Protein AF-A0A7S4FBW7-F1 (afdb_monomer_lite)

Secondary structure (DSSP, 8-state):
----HHHHHHHHHHHHHH-TT---PPPHHHHHHHHHHHHHHTT-HHHHHHH-TTS-HHHHHHHHHHHHHHHHHHHHHHHHHHHHHHHHHHHHHTS---PPPPPPPPPP---------

pLDDT: mean 78.35, std 15.64, range [48.16, 94.38]

Foldseek 3Di:
DDDDVVVVVVVVVVCVVDPPPPFPDDDPVLVVLLVVCCVVVPPPLVSSCVSNVVHDSVVSVVVNVVVVVVVVVVVVVVVVVVVVVVVVVVVVVPDPPPDPDDDDDDDDDDDDDDDDD

Sequence (117 aa):
AGYNPDAALRLLRTACSGLGDQPRAWTNGEVRHLRSGVAKFGSDVAAIQELVKTKDLKSTLRLFYIEKGLKKRSNRDKESELRRAEAVRASRSATPVALPSQPSTPPRADDGANDGA

Structure (mmCIF, N/CA/C/O backbone):
data_AF-A0A7S4FBW7-F1
#
_entry.id   AF-A0A7S4FBW7-F1
#
loop_
_atom_site.group_PDB
_atom_site.id
_atom_site.type_symbol
_atom_site.label_atom_id
_atom_site.label_alt_id
_atom_site.label_comp_id
_atom_site.label_asym_id
_atom_site.label_entity_id
_atom_site.label_seq_id
_atom_site.pdbx_PDB_ins_code
_atom_site.Cartn_x
_atom_site.Cartn_y
_atom_site.Cartn_z
_atom_site.occupancy
_atom_site.B_iso_or_equiv
_atom_site.auth_seq_id
_atom_site.auth_comp_id
_atom_site.auth_asym_id
_atom_site.auth_atom_id
_atom_site.pdbx_PDB_model_num
ATOM 1 N N . ALA A 1 1 ? 13.698 -0.840 -37.858 1.00 54.72 1 ALA A N 1
ATOM 2 C CA . ALA A 1 1 ? 14.560 -1.012 -36.671 1.00 54.72 1 ALA A CA 1
ATOM 3 C C . ALA A 1 1 ? 13.891 -2.017 -35.742 1.00 54.72 1 ALA A C 1
ATOM 5 O O . ALA A 1 1 ? 12.752 -1.791 -35.354 1.00 54.72 1 ALA A O 1
ATOM 6 N N . GLY A 1 2 ? 14.533 -3.164 -35.506 1.00 70.38 2 GLY A N 1
ATOM 7 C CA . GLY A 1 2 ? 13.971 -4.274 -34.733 1.00 70.38 2 GLY A CA 1
ATOM 8 C C . GLY A 1 2 ? 14.213 -4.109 -33.236 1.00 70.38 2 GLY A C 1
ATOM 9 O O . GLY A 1 2 ? 15.284 -3.669 -32.822 1.00 70.38 2 GLY A O 1
ATOM 10 N N . TYR A 1 3 ? 13.210 -4.456 -32.433 1.00 80.94 3 TYR A N 1
ATOM 11 C CA . TYR A 1 3 ? 13.338 -4.581 -30.984 1.00 80.94 3 TYR A CA 1
ATOM 12 C C . TYR A 1 3 ? 14.421 -5.619 -30.645 1.00 80.94 3 TYR A C 1
ATOM 14 O O . TYR A 1 3 ? 14.333 -6.764 -31.085 1.00 80.94 3 TYR A O 1
ATOM 22 N N . ASN A 1 4 ? 15.443 -5.214 -29.883 1.00 87.88 4 ASN A N 1
ATOM 23 C CA . ASN A 1 4 ? 16.511 -6.099 -29.415 1.00 87.88 4 ASN A CA 1
ATOM 24 C C . ASN A 1 4 ? 16.360 -6.326 -27.896 1.00 87.88 4 ASN A C 1
ATOM 26 O O . ASN A 1 4 ? 16.648 -5.408 -27.115 1.00 87.88 4 ASN A O 1
ATOM 30 N N . PRO A 1 5 ? 15.919 -7.522 -27.465 1.00 85.12 5 PRO A N 1
ATOM 31 C CA . PRO A 1 5 ? 15.663 -7.811 -26.057 1.00 85.12 5 PRO A CA 1
ATOM 32 C C . PRO A 1 5 ? 16.938 -7.770 -25.205 1.00 85.12 5 PRO A C 1
ATOM 34 O O . PRO A 1 5 ? 16.894 -7.291 -24.074 1.00 85.12 5 PRO A O 1
ATOM 37 N N . ASP A 1 6 ? 18.088 -8.177 -25.740 1.00 86.25 6 ASP A N 1
ATOM 38 C CA . ASP A 1 6 ? 19.351 -8.194 -24.994 1.00 86.25 6 ASP A CA 1
ATOM 39 C C . ASP A 1 6 ? 19.883 -6.784 -24.730 1.00 86.25 6 ASP A C 1
ATOM 41 O O . ASP A 1 6 ? 20.390 -6.483 -23.644 1.00 86.25 6 ASP A O 1
ATOM 45 N N . ALA A 1 7 ? 19.709 -5.882 -25.700 1.00 84.25 7 ALA A N 1
ATOM 46 C CA . ALA A 1 7 ? 20.012 -4.466 -25.523 1.00 84.25 7 ALA A CA 1
ATOM 47 C C . ALA A 1 7 ? 19.096 -3.830 -24.464 1.00 84.25 7 ALA A C 1
ATOM 49 O O . ALA A 1 7 ? 19.577 -3.098 -23.596 1.00 84.25 7 ALA A O 1
ATOM 50 N N . ALA A 1 8 ? 17.800 -4.160 -24.481 1.00 83.44 8 ALA A N 1
ATOM 51 C CA . ALA A 1 8 ? 16.840 -3.691 -23.484 1.00 83.44 8 ALA A CA 1
ATOM 52 C C . ALA A 1 8 ? 17.157 -4.223 -22.074 1.00 83.44 8 ALA A C 1
ATOM 54 O O . ALA A 1 8 ? 17.123 -3.463 -21.108 1.00 83.44 8 ALA A O 1
ATOM 55 N N . LEU A 1 9 ? 17.534 -5.500 -21.945 1.00 82.88 9 LEU A N 1
ATOM 56 C CA . LEU A 1 9 ? 17.921 -6.104 -20.666 1.00 82.88 9 LEU A CA 1
ATOM 57 C C . LEU A 1 9 ? 19.216 -5.509 -20.112 1.00 82.88 9 LEU A C 1
ATOM 59 O O . LEU A 1 9 ? 19.316 -5.281 -18.906 1.00 82.88 9 LEU A O 1
ATOM 63 N N . ARG A 1 10 ? 20.201 -5.222 -20.970 1.00 82.12 10 ARG A N 1
ATOM 64 C CA . ARG A 1 10 ? 21.418 -4.503 -20.568 1.00 82.12 10 ARG A CA 1
ATOM 65 C C . ARG A 1 10 ? 21.097 -3.114 -20.031 1.00 82.12 10 ARG A C 1
ATOM 67 O O . ARG A 1 10 ? 21.586 -2.785 -18.957 1.00 82.12 10 ARG A O 1
ATOM 74 N N . LEU A 1 11 ? 20.262 -2.351 -20.742 1.00 79.88 11 LEU A N 1
ATOM 75 C CA . LEU A 1 11 ? 19.815 -1.020 -20.318 1.00 79.88 11 LEU A CA 1
ATOM 76 C C . LEU A 1 11 ? 19.032 -1.067 -19.003 1.00 79.88 11 LEU A C 1
ATOM 78 O O . LEU A 1 11 ? 19.222 -0.213 -18.142 1.00 79.88 11 LEU A O 1
ATOM 82 N N . LEU A 1 12 ? 18.184 -2.081 -18.818 1.00 75.12 12 LEU A N 1
ATOM 83 C CA . LEU A 1 12 ? 17.446 -2.272 -17.573 1.00 75.12 12 LEU A CA 1
ATOM 84 C C . LEU A 1 12 ? 18.392 -2.585 -16.408 1.00 75.12 12 LEU A C 1
ATOM 86 O O . LEU A 1 12 ? 18.251 -2.005 -15.338 1.00 75.12 12 LEU A O 1
ATOM 90 N N . ARG A 1 13 ? 19.382 -3.462 -16.614 1.00 75.31 13 ARG A N 1
ATOM 91 C CA . ARG A 1 13 ? 20.381 -3.803 -15.590 1.00 75.31 13 ARG A CA 1
ATOM 92 C C . ARG A 1 13 ? 21.218 -2.588 -15.192 1.00 75.31 13 ARG A C 1
ATOM 94 O O . ARG A 1 13 ? 21.363 -2.341 -14.001 1.00 75.31 13 ARG A O 1
ATOM 101 N N . THR A 1 14 ? 21.702 -1.798 -16.153 1.00 70.69 14 THR A N 1
ATOM 102 C CA . THR A 1 14 ? 22.446 -0.563 -15.852 1.00 70.69 14 THR A CA 1
ATOM 103 C C . THR A 1 14 ? 21.574 0.502 -15.194 1.00 70.69 14 THR A C 1
ATOM 105 O O . THR A 1 14 ? 22.037 1.159 -14.264 1.00 70.69 14 THR A O 1
ATOM 108 N N . ALA A 1 15 ? 20.306 0.640 -15.595 1.00 62.66 15 ALA A N 1
ATOM 109 C CA . ALA A 1 15 ? 19.361 1.526 -14.918 1.00 62.66 15 ALA A CA 1
ATOM 110 C C . ALA A 1 15 ? 19.122 1.081 -13.463 1.00 62.66 15 ALA A C 1
ATOM 112 O O . ALA A 1 15 ? 19.205 1.891 -12.544 1.00 62.66 15 ALA A O 1
ATOM 113 N N . CYS A 1 16 ? 18.910 -0.2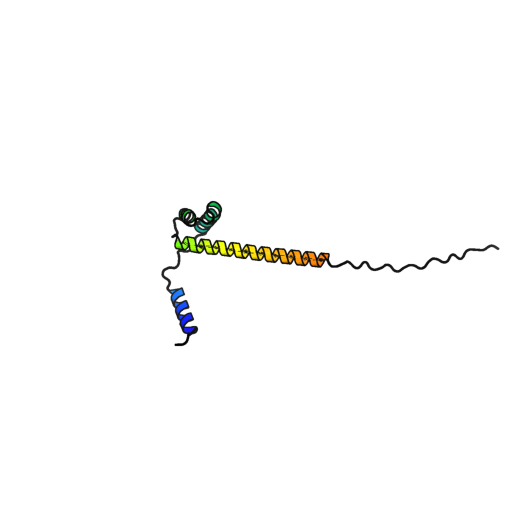13 -13.215 1.00 56.47 16 CYS A N 1
ATOM 114 C CA . CYS A 1 16 ? 18.699 -0.741 -11.866 1.00 56.47 16 CYS A CA 1
ATOM 115 C C . CYS A 1 16 ? 19.913 -0.566 -10.935 1.00 56.47 16 CYS A C 1
ATOM 117 O O . CYS A 1 16 ? 19.721 -0.452 -9.725 1.00 56.47 16 CYS A O 1
ATOM 119 N N . SER A 1 17 ? 21.136 -0.513 -11.471 1.00 56.56 17 SER A N 1
ATOM 120 C CA . SER A 1 17 ? 22.366 -0.308 -10.691 1.00 56.56 17 SER A CA 1
ATOM 121 C C . SER A 1 17 ? 22.687 1.162 -10.387 1.00 56.56 17 SER A C 1
ATOM 123 O O . SER A 1 17 ? 23.497 1.421 -9.502 1.00 56.56 17 SER A O 1
ATOM 125 N N . GLY A 1 18 ? 22.074 2.115 -11.100 1.00 49.22 18 GLY A N 1
ATOM 126 C CA . GLY A 1 18 ? 22.428 3.541 -11.053 1.00 49.22 18 GLY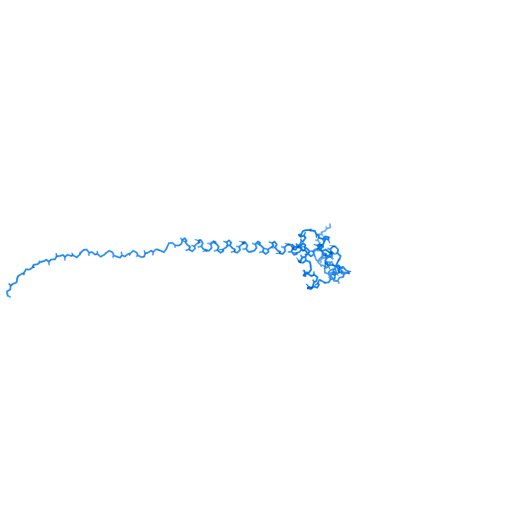 A CA 1
ATOM 127 C C . GLY A 1 18 ? 21.266 4.505 -10.806 1.00 49.22 18 GLY A C 1
ATOM 128 O O . GLY A 1 18 ? 21.445 5.711 -10.963 1.00 49.22 18 GLY A O 1
ATOM 129 N N . LEU A 1 19 ? 20.074 4.023 -10.435 1.00 53.00 19 LEU A N 1
ATOM 130 C CA . LEU A 1 19 ? 18.976 4.908 -10.044 1.00 53.00 19 LEU A CA 1
ATOM 131 C C . LEU A 1 19 ? 19.327 5.596 -8.711 1.00 53.00 19 LEU A C 1
ATOM 133 O O . LEU A 1 19 ? 19.048 5.072 -7.634 1.00 53.00 19 LEU A O 1
ATOM 137 N N . GLY A 1 20 ? 19.885 6.807 -8.792 1.00 48.16 20 GLY A N 1
ATOM 138 C CA . GLY A 1 20 ? 20.069 7.766 -7.689 1.00 48.16 20 GLY A CA 1
ATOM 139 C C . GLY A 1 20 ? 18.763 8.271 -7.055 1.00 48.16 20 GLY A C 1
ATOM 140 O O . GLY A 1 20 ? 18.742 9.322 -6.430 1.00 48.16 20 GLY A O 1
ATOM 141 N N . ASP A 1 21 ? 17.685 7.511 -7.219 1.00 51.47 21 ASP A N 1
ATOM 142 C CA . ASP A 1 21 ? 16.354 7.721 -6.664 1.00 51.47 21 ASP A CA 1
ATOM 143 C C . ASP A 1 21 ? 15.870 6.394 -6.048 1.00 51.47 21 ASP A C 1
ATOM 145 O O . ASP A 1 21 ? 14.719 5.987 -6.204 1.00 51.47 21 ASP A O 1
ATOM 149 N N . GLN A 1 22 ? 16.787 5.640 -5.417 1.00 53.59 22 GLN A N 1
ATOM 150 C CA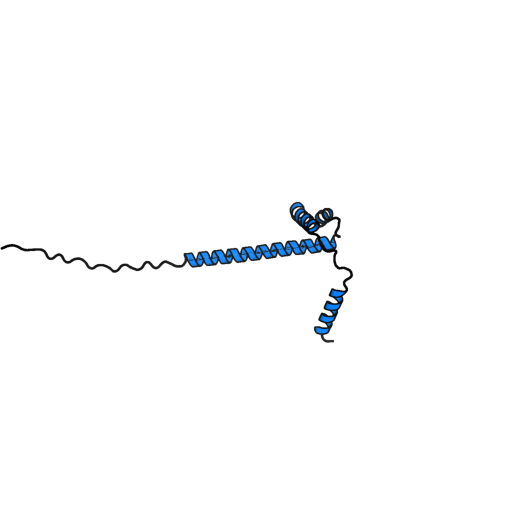 . GLN A 1 22 ? 16.416 4.541 -4.526 1.00 53.59 22 GLN A CA 1
ATOM 151 C C . GLN A 1 22 ? 15.571 5.166 -3.414 1.00 53.59 22 GLN A C 1
ATOM 153 O O . GLN A 1 22 ? 16.120 5.900 -2.584 1.00 53.59 22 GLN A O 1
ATOM 158 N N . PRO A 1 23 ? 14.244 4.937 -3.392 1.00 59.81 23 PRO A N 1
ATOM 159 C CA . PRO A 1 23 ? 13.417 5.536 -2.368 1.00 59.81 23 PRO A CA 1
ATOM 160 C C . PRO A 1 23 ? 13.955 5.033 -1.038 1.00 59.81 23 PRO A C 1
ATOM 162 O O . PRO A 1 23 ? 14.085 3.820 -0.851 1.00 59.81 23 PRO A O 1
ATOM 165 N N . ARG A 1 24 ? 14.315 5.971 -0.147 1.00 68.94 24 ARG A N 1
ATOM 166 C CA . ARG A 1 24 ? 14.835 5.675 1.193 1.00 68.94 24 ARG A CA 1
ATOM 167 C C . ARG A 1 24 ? 14.061 4.483 1.739 1.00 68.94 24 ARG A C 1
ATOM 169 O O . ARG A 1 24 ? 12.827 4.529 1.761 1.00 68.94 24 ARG A O 1
ATOM 176 N N . ALA A 1 25 ? 14.764 3.429 2.144 1.00 82.69 25 ALA A N 1
ATOM 177 C CA . ALA A 1 25 ? 14.117 2.211 2.611 1.00 82.69 25 ALA A CA 1
ATOM 178 C C . ALA A 1 25 ? 13.092 2.538 3.711 1.00 82.69 25 ALA A C 1
ATOM 180 O O . ALA A 1 25 ? 13.292 3.451 4.522 1.00 82.69 25 ALA A O 1
ATOM 181 N N . TRP A 1 26 ? 11.951 1.855 3.688 1.00 88.62 26 TRP A N 1
ATOM 182 C CA . TRP A 1 26 ? 10.924 2.011 4.711 1.00 88.62 26 TRP A CA 1
ATOM 183 C C . TRP A 1 26 ? 11.338 1.248 5.961 1.00 88.62 26 TRP A C 1
ATOM 185 O O . TRP A 1 26 ? 11.631 0.057 5.904 1.00 88.62 26 TRP A O 1
ATOM 195 N N . THR A 1 27 ? 11.350 1.932 7.097 1.00 92.19 27 THR A N 1
ATOM 196 C CA . THR A 1 27 ? 11.570 1.288 8.393 1.00 92.19 27 THR A CA 1
ATOM 197 C C . THR A 1 27 ? 10.287 0.614 8.879 1.00 92.19 27 THR A C 1
ATOM 199 O O . THR A 1 27 ? 9.178 1.034 8.540 1.00 92.19 27 THR A O 1
ATOM 202 N N . ASN A 1 28 ? 10.412 -0.391 9.749 1.00 91.25 28 ASN A N 1
ATOM 203 C CA . ASN A 1 28 ? 9.251 -1.066 10.344 1.00 91.25 28 ASN A CA 1
ATOM 204 C C . ASN A 1 28 ? 8.313 -0.093 11.082 1.00 91.25 28 ASN A C 1
ATOM 206 O O . ASN A 1 28 ? 7.093 -0.261 11.049 1.00 91.25 28 ASN A O 1
ATOM 210 N N . GLY A 1 29 ? 8.870 0.948 11.713 1.00 92.50 29 GLY A N 1
ATOM 211 C CA . GLY A 1 29 ? 8.093 2.004 12.361 1.00 92.50 29 GLY A CA 1
ATOM 212 C C . GLY A 1 29 ? 7.271 2.821 11.363 1.00 92.50 29 GLY A C 1
ATOM 213 O O . GLY A 1 29 ? 6.079 3.025 11.577 1.00 92.50 29 GLY A O 1
ATOM 214 N N . GLU A 1 30 ? 7.866 3.244 10.247 1.00 92.75 30 GLU A N 1
ATOM 215 C CA . GLU A 1 30 ? 7.169 3.989 9.185 1.00 92.75 30 GLU A CA 1
ATOM 216 C C . GLU A 1 30 ? 6.050 3.149 8.550 1.00 92.75 30 GLU A C 1
ATOM 218 O O . GLU A 1 30 ? 4.936 3.636 8.368 1.00 92.75 30 GLU A O 1
ATOM 223 N N . VAL A 1 31 ? 6.303 1.860 8.291 1.00 92.94 31 VAL A N 1
ATOM 224 C CA . VAL A 1 31 ? 5.280 0.935 7.770 1.00 92.94 31 VAL A CA 1
ATOM 225 C C . VAL A 1 31 ? 4.120 0.783 8.756 1.00 92.94 31 VAL A C 1
ATOM 227 O O . VAL A 1 31 ? 2.957 0.757 8.349 1.00 92.94 31 VAL A O 1
ATOM 230 N N . ARG A 1 32 ? 4.402 0.717 10.064 1.00 93.62 32 ARG A N 1
ATOM 231 C CA . ARG A 1 32 ? 3.359 0.637 11.096 1.00 93.62 32 ARG A CA 1
ATOM 232 C C . ARG A 1 32 ? 2.485 1.892 11.118 1.00 93.62 32 ARG A C 1
ATOM 234 O O . ARG A 1 32 ? 1.263 1.762 11.184 1.00 93.62 32 ARG A O 1
ATOM 241 N N . HIS A 1 33 ? 3.084 3.079 11.021 1.00 94.25 33 HIS A N 1
ATOM 242 C CA . HIS A 1 33 ? 2.340 4.339 10.924 1.00 94.25 33 HIS A CA 1
ATOM 243 C C . HIS A 1 33 ? 1.495 4.401 9.652 1.00 94.25 33 HIS A C 1
ATOM 245 O O . HIS A 1 33 ? 0.320 4.751 9.734 1.00 94.25 33 HIS A O 1
ATOM 251 N N . LEU A 1 34 ? 2.038 3.966 8.510 1.00 93.94 34 LEU A N 1
ATOM 252 C CA . LEU A 1 34 ? 1.283 3.883 7.261 1.00 93.94 34 LEU A CA 1
ATOM 253 C C . LEU A 1 34 ? 0.068 2.960 7.401 1.00 93.94 34 LEU A C 1
ATOM 255 O O . LEU A 1 34 ? -1.045 3.368 7.092 1.00 93.94 34 LEU A O 1
ATOM 259 N N . ARG A 1 35 ? 0.243 1.741 7.926 1.00 93.25 35 ARG A N 1
ATOM 260 C CA . ARG A 1 35 ? -0.866 0.791 8.135 1.00 93.25 35 ARG A CA 1
ATOM 261 C C . ARG A 1 35 ? -1.924 1.325 9.101 1.00 93.25 35 ARG A C 1
ATOM 263 O O . ARG A 1 35 ? -3.114 1.151 8.848 1.00 93.25 35 ARG A O 1
ATOM 270 N N . SER A 1 36 ? -1.499 1.991 10.176 1.00 94.00 36 SER A N 1
ATOM 271 C CA . SER A 1 36 ? -2.403 2.670 11.113 1.00 94.00 36 SER A CA 1
ATOM 272 C C . SER A 1 36 ? -3.191 3.785 10.418 1.00 94.00 36 SER A C 1
ATOM 274 O O . SER A 1 36 ? -4.413 3.858 10.538 1.00 94.00 36 SER A O 1
ATOM 276 N N . GLY A 1 37 ? -2.511 4.596 9.604 1.00 93.31 37 GLY A N 1
ATOM 277 C CA . GLY A 1 37 ? -3.130 5.634 8.788 1.00 93.31 37 GLY A CA 1
ATOM 278 C C . GLY A 1 37 ? -4.152 5.077 7.803 1.00 93.31 37 GLY A C 1
ATOM 279 O O . GLY A 1 37 ? -5.257 5.596 7.723 1.00 93.31 37 GLY A O 1
ATOM 280 N N . VAL A 1 38 ? -3.832 3.982 7.109 1.00 92.62 38 VAL A N 1
ATOM 281 C CA . VAL A 1 38 ? -4.771 3.298 6.204 1.00 92.62 38 VAL A CA 1
ATOM 282 C C . VAL A 1 38 ? -6.019 2.831 6.952 1.00 92.62 38 VAL A C 1
ATOM 284 O O . VAL A 1 38 ? -7.126 2.960 6.438 1.00 92.62 38 VAL A O 1
ATOM 287 N N . ALA A 1 39 ? -5.865 2.301 8.168 1.00 91.19 39 ALA A N 1
ATOM 288 C CA . ALA A 1 39 ? -7.001 1.874 8.978 1.00 91.19 39 ALA A CA 1
ATOM 289 C C . ALA A 1 39 ? -7.872 3.054 9.446 1.00 91.19 39 ALA A C 1
ATOM 291 O O . ALA A 1 39 ? -9.089 2.910 9.517 1.00 91.19 39 ALA A O 1
ATOM 292 N N . LYS A 1 40 ? -7.264 4.210 9.742 1.00 94.38 40 LYS A N 1
ATOM 293 C CA . LYS A 1 40 ? -7.957 5.393 10.275 1.00 94.38 40 LYS A CA 1
ATOM 294 C C . LYS A 1 40 ? -8.578 6.285 9.195 1.00 94.38 40 LYS A C 1
ATOM 296 O O . LYS A 1 40 ? -9.692 6.763 9.369 1.00 94.38 40 LYS A O 1
ATOM 301 N N . PHE A 1 41 ? -7.857 6.519 8.102 1.00 93.62 41 PHE A N 1
ATOM 302 C CA . PHE A 1 41 ? -8.199 7.491 7.056 1.00 93.62 41 PHE A CA 1
ATOM 303 C C . PHE A 1 41 ? -8.598 6.835 5.725 1.00 93.62 41 PHE A C 1
ATOM 305 O O . PHE A 1 41 ? -8.983 7.511 4.771 1.00 93.62 41 PHE A O 1
ATOM 312 N N . GLY A 1 42 ? -8.524 5.505 5.631 1.00 90.31 42 GLY A N 1
ATOM 313 C CA . GLY A 1 42 ? -8.962 4.755 4.460 1.00 90.31 42 GLY A CA 1
ATOM 314 C C . GLY A 1 42 ? -8.094 5.021 3.231 1.00 90.31 42 GLY A C 1
ATOM 315 O O . GLY A 1 42 ? -7.042 4.407 3.069 1.00 90.31 42 GLY A O 1
ATOM 316 N N . SER A 1 43 ? -8.580 5.880 2.329 1.00 91.62 43 SER A N 1
ATOM 317 C CA . SER A 1 43 ? -7.914 6.207 1.055 1.00 91.62 43 SER A CA 1
ATOM 318 C C . SER A 1 43 ? -7.370 7.636 0.985 1.00 91.62 43 SER A C 1
ATOM 320 O O . SER A 1 43 ? -6.855 8.020 -0.063 1.00 91.62 43 SER A O 1
ATOM 322 N N . ASP A 1 44 ? -7.457 8.413 2.067 1.00 93.69 44 ASP A N 1
ATOM 323 C CA . ASP A 1 44 ? -6.833 9.734 2.130 1.00 93.69 44 ASP A CA 1
ATOM 324 C C . ASP A 1 44 ? -5.322 9.602 2.369 1.00 93.69 44 ASP A C 1
ATOM 326 O O . ASP A 1 44 ? -4.836 9.508 3.497 1.00 93.69 44 ASP A O 1
ATOM 330 N N . VAL A 1 45 ? -4.565 9.548 1.274 1.00 92.50 45 VAL A N 1
ATOM 331 C CA . VAL A 1 45 ? -3.113 9.341 1.320 1.00 92.50 45 VAL A CA 1
ATOM 332 C C . VAL A 1 45 ? -2.366 10.580 1.818 1.00 92.50 45 VAL A C 1
ATOM 334 O O . VAL A 1 45 ? -1.281 10.431 2.378 1.00 92.50 45 VAL A O 1
ATOM 337 N N . ALA A 1 46 ? -2.941 11.779 1.681 1.00 92.38 46 ALA A N 1
ATOM 338 C CA . ALA A 1 46 ? -2.338 12.997 2.215 1.00 92.38 46 ALA A CA 1
ATOM 339 C C . ALA A 1 46 ? -2.347 12.963 3.750 1.00 92.38 46 ALA A C 1
ATOM 341 O O . ALA A 1 46 ? -1.298 13.101 4.374 1.00 92.38 46 ALA A O 1
ATOM 342 N N . ALA A 1 47 ? -3.490 12.628 4.359 1.00 92.62 47 ALA A N 1
ATOM 343 C CA . ALA A 1 47 ? -3.584 12.449 5.810 1.00 92.62 47 ALA A CA 1
ATOM 344 C C . ALA A 1 47 ? -2.682 11.314 6.339 1.00 92.62 47 ALA A C 1
ATOM 346 O O . ALA A 1 47 ? -2.158 11.384 7.452 1.00 92.62 47 ALA A O 1
ATOM 347 N N . ILE A 1 48 ? -2.470 10.258 5.546 1.00 93.50 48 ILE A N 1
ATOM 348 C CA . ILE A 1 48 ? -1.549 9.164 5.896 1.00 93.50 48 ILE A CA 1
ATOM 349 C C . ILE A 1 48 ? -0.088 9.624 5.828 1.00 93.50 48 ILE A C 1
ATOM 351 O O . ILE A 1 48 ? 0.712 9.229 6.677 1.00 93.50 48 ILE A O 1
ATOM 355 N N . GLN A 1 49 ? 0.274 10.452 4.846 1.00 93.88 49 GLN A N 1
ATOM 356 C CA . GLN A 1 49 ? 1.629 10.986 4.723 1.00 93.88 49 GLN A CA 1
ATOM 357 C C . GLN A 1 49 ? 1.983 11.903 5.904 1.00 93.88 49 GLN A C 1
ATOM 359 O O . GLN A 1 49 ? 3.101 11.819 6.405 1.00 93.88 49 GLN A O 1
ATOM 364 N N . GLU A 1 50 ? 1.021 12.646 6.453 1.00 93.25 50 GLU A N 1
ATOM 365 C CA . GLU A 1 50 ? 1.219 13.435 7.681 1.00 93.25 50 GLU A CA 1
ATOM 366 C C . GLU A 1 50 ? 1.578 12.582 8.915 1.00 93.25 50 GLU A C 1
ATOM 368 O O . GLU A 1 50 ? 2.230 13.061 9.847 1.00 93.25 50 GLU A O 1
ATOM 373 N N . LEU A 1 51 ? 1.208 11.294 8.929 1.00 91.44 51 LEU A N 1
ATOM 374 C CA . LEU A 1 51 ? 1.651 10.340 9.956 1.00 91.44 51 LEU A CA 1
ATOM 375 C C . LEU A 1 51 ? 3.062 9.801 9.696 1.00 91.44 51 LEU A C 1
ATOM 377 O O . LEU A 1 51 ? 3.741 9.370 10.628 1.00 91.44 51 LEU A O 1
ATOM 381 N N . VAL A 1 52 ? 3.506 9.807 8.439 1.00 90.06 52 VAL A N 1
ATOM 382 C CA . VAL A 1 52 ? 4.828 9.349 8.003 1.00 90.06 52 VAL A CA 1
ATOM 383 C C . VAL A 1 52 ? 5.604 10.534 7.431 1.00 90.06 52 VAL A C 1
ATOM 385 O O . VAL A 1 52 ? 6.011 10.549 6.271 1.00 90.06 52 VAL A O 1
ATOM 388 N N . LYS A 1 53 ? 5.841 11.535 8.285 1.00 87.62 53 LYS A N 1
ATOM 389 C CA . LYS A 1 53 ? 6.498 12.809 7.930 1.00 87.62 53 LYS A CA 1
ATOM 390 C C . LYS A 1 53 ? 7.887 12.656 7.305 1.00 87.62 53 LYS A C 1
ATOM 392 O O . LYS A 1 53 ? 8.411 13.586 6.706 1.00 87.62 53 LYS A O 1
ATOM 397 N N . THR A 1 54 ? 8.506 11.490 7.465 1.00 88.44 54 THR A N 1
ATOM 398 C CA . THR A 1 54 ? 9.833 11.157 6.937 1.00 88.44 54 THR A CA 1
ATOM 399 C C . THR A 1 54 ? 9.827 10.749 5.463 1.00 88.44 54 THR A C 1
ATOM 401 O O . THR A 1 54 ? 10.900 10.509 4.901 1.00 88.44 54 THR A O 1
ATOM 404 N N . LYS A 1 55 ? 8.649 10.606 4.843 1.00 87.62 55 LYS A N 1
ATOM 405 C CA . LYS A 1 55 ? 8.483 10.200 3.445 1.00 87.62 55 LYS A CA 1
ATOM 406 C C . LYS A 1 55 ? 7.723 11.262 2.671 1.00 87.62 55 LYS A C 1
ATOM 408 O O . LYS A 1 55 ? 6.809 11.905 3.180 1.00 87.62 55 LYS A O 1
ATOM 413 N N . ASP A 1 56 ? 8.080 11.401 1.406 1.00 90.94 56 ASP A N 1
ATOM 414 C CA . ASP A 1 56 ? 7.338 12.207 0.452 1.00 90.94 56 ASP A CA 1
ATOM 415 C C . ASP A 1 56 ? 6.014 11.526 0.054 1.00 90.94 56 ASP A C 1
ATOM 417 O O . ASP A 1 56 ? 5.807 10.313 0.222 1.00 90.94 56 ASP A O 1
ATOM 421 N N . LEU A 1 57 ? 5.098 12.320 -0.503 1.00 89.81 57 LEU A N 1
ATOM 422 C CA . LEU A 1 57 ? 3.777 11.843 -0.912 1.00 89.81 57 LEU A CA 1
ATOM 423 C C . LEU A 1 57 ? 3.857 10.765 -2.004 1.00 89.81 57 LEU A C 1
ATOM 425 O O . LEU A 1 57 ? 3.092 9.802 -1.966 1.00 89.81 57 LEU A O 1
ATOM 429 N N . LYS A 1 58 ? 4.808 10.870 -2.942 1.00 89.44 58 LYS A N 1
ATOM 430 C CA . LYS A 1 58 ? 4.986 9.901 -4.037 1.00 89.44 58 LYS A CA 1
ATOM 431 C C . LYS A 1 58 ? 5.431 8.539 -3.493 1.00 89.44 58 LYS A C 1
ATOM 433 O O . LYS A 1 58 ? 4.853 7.515 -3.866 1.00 89.44 58 LYS A O 1
ATOM 438 N N . SER A 1 59 ? 6.387 8.509 -2.567 1.00 89.00 59 SER A N 1
ATOM 439 C CA . SER A 1 59 ? 6.801 7.286 -1.867 1.00 89.00 59 SER A CA 1
ATOM 440 C C . SER A 1 59 ? 5.664 6.678 -1.045 1.00 89.00 59 SER A C 1
ATOM 442 O O . SER A 1 59 ? 5.480 5.457 -1.056 1.00 89.00 59 SER A O 1
ATOM 444 N N . THR A 1 60 ? 4.873 7.516 -0.371 1.00 90.75 60 THR A N 1
ATOM 445 C CA . THR A 1 60 ? 3.715 7.083 0.430 1.00 90.75 60 THR A CA 1
ATOM 446 C C . THR A 1 60 ? 2.631 6.455 -0.446 1.00 90.75 60 THR A C 1
ATOM 448 O O . THR A 1 60 ? 2.172 5.350 -0.156 1.00 90.75 60 THR A O 1
ATOM 451 N N . LEU A 1 61 ? 2.286 7.093 -1.570 1.00 91.62 61 LEU A N 1
ATOM 452 C CA . LEU A 1 61 ? 1.353 6.562 -2.569 1.00 91.62 61 LEU A CA 1
ATOM 453 C C . LEU A 1 61 ? 1.806 5.204 -3.105 1.00 91.62 61 LEU A C 1
ATOM 455 O O . LEU A 1 61 ? 1.005 4.272 -3.205 1.00 91.62 61 LEU A O 1
ATOM 459 N N . ARG A 1 62 ? 3.098 5.070 -3.423 1.00 89.81 62 ARG A N 1
ATOM 460 C CA . ARG A 1 62 ? 3.654 3.817 -3.939 1.00 89.81 62 ARG A CA 1
ATOM 461 C C . ARG A 1 62 ? 3.453 2.675 -2.947 1.00 89.81 62 ARG A C 1
ATOM 463 O O . ARG A 1 62 ? 2.935 1.628 -3.334 1.00 89.81 62 ARG A O 1
ATOM 470 N N . LEU A 1 63 ? 3.819 2.873 -1.679 1.00 90.12 63 LEU A N 1
ATOM 471 C CA . LEU A 1 63 ? 3.659 1.824 -0.672 1.00 90.12 63 LEU A CA 1
ATOM 472 C C . LEU A 1 63 ? 2.181 1.554 -0.348 1.00 90.12 63 LEU A C 1
ATOM 474 O O . LEU A 1 63 ? 1.795 0.394 -0.215 1.00 90.12 63 LEU A O 1
ATOM 478 N N . PHE A 1 64 ? 1.341 2.592 -0.305 1.00 93.19 64 PHE A N 1
ATOM 479 C CA . PHE A 1 64 ? -0.104 2.466 -0.098 1.00 93.19 64 PHE A CA 1
ATOM 480 C C . PHE A 1 64 ? -0.751 1.497 -1.100 1.00 93.19 64 PHE A C 1
ATOM 482 O O . PHE A 1 64 ? -1.467 0.570 -0.709 1.00 93.19 64 PHE A O 1
ATOM 489 N N . TYR A 1 65 ? -0.472 1.661 -2.396 1.00 90.94 65 TYR A N 1
ATOM 490 C CA . TYR A 1 65 ? -1.046 0.792 -3.425 1.00 90.94 65 TYR A CA 1
ATOM 491 C C . TYR A 1 65 ? -0.443 -0.615 -3.435 1.00 90.94 65 TYR A C 1
ATOM 493 O O . TYR A 1 65 ? -1.165 -1.572 -3.728 1.00 90.94 65 TYR A O 1
ATOM 501 N N . ILE A 1 66 ? 0.833 -0.768 -3.065 1.00 90.06 66 ILE A N 1
ATOM 502 C CA . ILE A 1 66 ? 1.448 -2.088 -2.870 1.00 90.06 66 ILE A CA 1
ATOM 503 C C . ILE A 1 66 ? 0.719 -2.844 -1.751 1.00 90.06 66 ILE A C 1
ATOM 505 O O . ILE A 1 66 ? 0.237 -3.953 -1.981 1.00 90.06 66 ILE A O 1
ATOM 509 N N . GLU A 1 67 ? 0.555 -2.236 -0.574 1.00 87.88 67 GLU A N 1
ATOM 510 C CA . GLU A 1 67 ? -0.139 -2.846 0.570 1.00 87.88 67 GLU A CA 1
ATOM 511 C C . GLU A 1 67 ? -1.606 -3.173 0.234 1.00 87.88 67 GLU A C 1
ATOM 513 O O . GLU A 1 67 ? -2.086 -4.277 0.514 1.00 87.88 67 GLU A O 1
ATOM 518 N N . LYS A 1 68 ? -2.317 -2.266 -0.452 1.00 87.38 68 LYS A N 1
ATOM 519 C CA . LYS A 1 68 ? -3.698 -2.504 -0.908 1.00 87.38 68 LYS A CA 1
ATOM 520 C C . LYS A 1 68 ? -3.778 -3.672 -1.899 1.00 87.38 68 LYS A C 1
ATOM 522 O O . LYS A 1 68 ? -4.685 -4.503 -1.807 1.00 87.38 68 LYS A O 1
ATOM 527 N N . GLY A 1 69 ? -2.818 -3.765 -2.819 1.00 86.94 69 GLY A N 1
ATOM 528 C CA . GLY A 1 69 ? -2.701 -4.862 -3.780 1.00 86.94 69 GLY A CA 1
ATOM 529 C C . GLY A 1 69 ? -2.417 -6.210 -3.114 1.00 86.94 69 GLY A C 1
ATOM 530 O O . GLY A 1 69 ? -3.063 -7.206 -3.451 1.00 86.94 69 GLY A O 1
ATOM 531 N N . LEU A 1 70 ? -1.510 -6.244 -2.133 1.00 86.12 70 LEU A N 1
ATOM 532 C CA . LEU A 1 70 ? -1.203 -7.440 -1.343 1.00 86.12 70 LEU A CA 1
ATOM 533 C C . LEU A 1 70 ? -2.421 -7.914 -0.548 1.00 86.12 70 LEU A C 1
ATOM 535 O O . LEU A 1 70 ? -2.761 -9.096 -0.595 1.00 86.12 70 LEU A O 1
ATOM 539 N N . LYS A 1 71 ? -3.141 -6.991 0.099 1.00 86.12 71 LYS A N 1
ATOM 540 C CA . LYS A 1 71 ? -4.383 -7.305 0.817 1.00 86.12 71 LYS A CA 1
ATOM 541 C C . LYS A 1 71 ? -5.450 -7.878 -0.119 1.00 86.12 71 LYS A C 1
ATOM 543 O O . LYS A 1 71 ? -6.066 -8.891 0.199 1.00 86.12 71 LYS A O 1
ATOM 548 N N . LYS A 1 72 ? -5.626 -7.288 -1.308 1.00 87.88 72 LYS A N 1
ATOM 549 C CA . LYS A 1 72 ? -6.559 -7.801 -2.327 1.00 87.88 72 LYS A CA 1
ATOM 550 C C . LYS A 1 72 ? -6.172 -9.203 -2.800 1.00 87.88 72 LYS A C 1
ATOM 552 O O . LYS A 1 72 ? -7.048 -10.048 -2.960 1.00 87.88 72 LYS A O 1
ATOM 557 N N . ARG A 1 73 ? -4.880 -9.462 -3.029 1.00 86.75 73 ARG A N 1
ATOM 558 C CA . ARG A 1 73 ? -4.389 -10.794 -3.409 1.00 86.75 73 ARG A CA 1
ATOM 559 C C . ARG A 1 73 ? -4.669 -11.815 -2.308 1.00 86.75 73 ARG A C 1
ATOM 561 O O . ARG A 1 73 ? -5.345 -12.793 -2.585 1.00 86.75 73 ARG A O 1
ATOM 568 N N . SER A 1 74 ? -4.272 -11.515 -1.072 1.00 87.44 74 SER A N 1
ATOM 569 C CA . SER A 1 74 ? -4.505 -12.391 0.081 1.00 87.44 74 SER A CA 1
ATOM 570 C C . SER A 1 74 ? -5.985 -12.740 0.263 1.00 87.44 74 SER A C 1
ATOM 572 O O . SER A 1 74 ? -6.312 -13.893 0.524 1.00 87.44 74 SER A O 1
ATOM 574 N N . ASN A 1 75 ? -6.892 -11.778 0.072 1.00 88.06 75 ASN A N 1
ATOM 575 C CA . ASN A 1 75 ? -8.329 -12.041 0.159 1.00 88.06 75 ASN A CA 1
ATOM 576 C C . ASN A 1 75 ? -8.821 -13.002 -0.934 1.00 88.06 75 ASN A C 1
ATOM 578 O O . ASN A 1 75 ? -9.593 -13.906 -0.629 1.00 88.06 75 ASN A O 1
ATOM 582 N N . ARG A 1 76 ? -8.351 -12.850 -2.181 1.00 88.38 76 ARG A N 1
ATOM 583 C CA . ARG A 1 76 ? -8.697 -13.778 -3.275 1.00 88.38 76 ARG A CA 1
ATOM 584 C C . ARG A 1 76 ? -8.160 -15.186 -3.030 1.00 88.38 76 ARG A C 1
ATOM 586 O O . ARG A 1 76 ? -8.840 -16.159 -3.347 1.00 88.38 76 ARG A O 1
ATOM 593 N N . ASP A 1 77 ? -6.959 -15.292 -2.472 1.00 89.38 77 ASP A N 1
ATOM 594 C CA . ASP A 1 77 ? -6.342 -16.585 -2.177 1.00 89.38 77 ASP A CA 1
ATOM 595 C C . ASP A 1 77 ? -7.130 -17.312 -1.076 1.00 89.38 77 ASP A C 1
ATOM 597 O O . ASP A 1 77 ? -7.493 -18.473 -1.255 1.00 89.38 77 ASP A O 1
ATOM 601 N N . LYS A 1 78 ? -7.510 -16.599 -0.004 1.00 90.75 78 LYS A N 1
ATOM 602 C CA . LYS A 1 78 ? -8.381 -17.125 1.064 1.00 90.75 78 LYS A CA 1
ATOM 603 C C . LYS A 1 78 ? -9.748 -17.564 0.545 1.00 90.75 78 LYS A C 1
ATOM 605 O O . LYS A 1 78 ? -10.227 -18.630 0.906 1.00 90.75 78 LYS A O 1
ATOM 610 N N . GLU A 1 79 ? -10.376 -16.766 -0.315 1.00 90.19 79 GLU A N 1
ATOM 611 C CA . GLU A 1 79 ? -11.660 -17.118 -0.934 1.00 90.19 79 GLU A CA 1
ATOM 612 C C . GLU A 1 79 ? -11.540 -18.379 -1.805 1.00 90.19 79 GLU A C 1
ATOM 614 O O . GLU A 1 79 ? -12.404 -19.256 -1.776 1.00 90.19 79 GLU A O 1
ATOM 619 N N . SER A 1 80 ? -10.440 -18.502 -2.551 1.00 88.00 80 SER A N 1
ATOM 620 C CA . SER A 1 80 ? -10.162 -19.679 -3.378 1.00 88.00 80 SER A CA 1
ATOM 621 C C . SER A 1 80 ? -9.948 -20.931 -2.529 1.00 88.00 80 SER A C 1
ATOM 623 O O . SER A 1 80 ? -10.405 -22.011 -2.897 1.00 88.00 80 SER A O 1
ATOM 625 N N . GLU A 1 81 ? -9.265 -20.797 -1.395 1.00 90.31 81 GLU A N 1
ATOM 626 C CA . GLU A 1 81 ? -9.047 -21.884 -0.442 1.00 90.31 81 GLU A CA 1
ATOM 627 C C . GLU A 1 81 ? -10.351 -22.325 0.232 1.00 90.31 81 GLU A C 1
ATOM 629 O O . GLU A 1 81 ? -10.637 -23.521 0.266 1.00 90.31 81 GLU A O 1
ATOM 634 N N . LEU A 1 82 ? -11.187 -21.375 0.664 1.00 90.62 82 LEU A N 1
ATOM 635 C CA . LEU A 1 82 ? -12.512 -21.658 1.220 1.00 90.62 82 LEU A CA 1
ATOM 636 C C . LEU A 1 82 ? -13.397 -22.402 0.215 1.00 90.62 82 LEU A C 1
ATOM 638 O O . LEU A 1 82 ? -13.938 -23.451 0.556 1.00 90.62 82 LEU A O 1
ATOM 642 N N . ARG A 1 83 ? -13.459 -21.951 -1.048 1.00 90.12 83 ARG A N 1
ATOM 643 C CA . ARG A 1 83 ? -14.201 -22.673 -2.099 1.00 90.12 83 ARG A CA 1
ATOM 6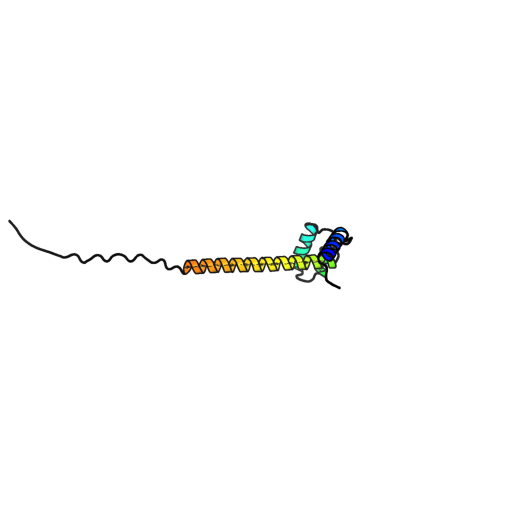44 C C . ARG A 1 83 ? -13.689 -24.094 -2.312 1.00 90.12 83 ARG A C 1
ATOM 646 O O . ARG A 1 83 ? -14.489 -25.002 -2.516 1.00 90.12 83 ARG A O 1
ATOM 653 N N . ARG A 1 84 ? -12.368 -24.314 -2.283 1.00 89.62 84 ARG A N 1
ATOM 654 C CA . ARG A 1 84 ? -11.804 -25.671 -2.399 1.00 89.62 84 ARG A CA 1
ATOM 655 C C . ARG A 1 84 ? -12.187 -26.535 -1.200 1.00 89.62 84 ARG A C 1
ATOM 657 O O . ARG A 1 84 ? -12.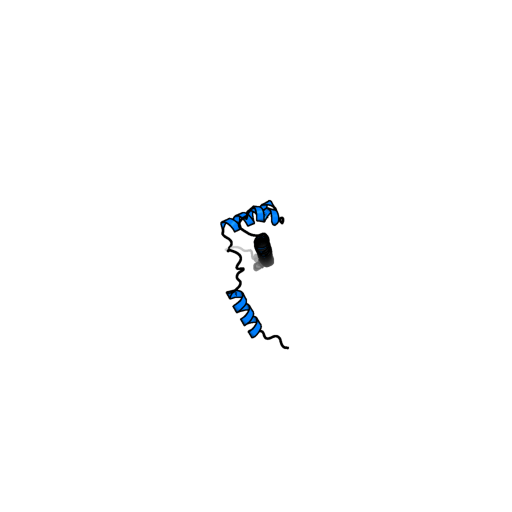560 -27.687 -1.394 1.00 89.62 84 ARG A O 1
ATOM 664 N N . ALA A 1 85 ? -12.125 -25.993 0.015 1.00 88.69 85 ALA A N 1
ATOM 665 C CA . ALA A 1 85 ? -12.518 -26.707 1.227 1.00 88.69 85 ALA A CA 1
ATOM 666 C C . ALA A 1 85 ? -14.011 -27.080 1.209 1.00 88.69 85 ALA A C 1
ATOM 668 O O . ALA A 1 85 ? -14.369 -28.213 1.533 1.00 88.69 85 ALA A O 1
ATOM 669 N N . GLU A 1 86 ? -14.874 -26.165 0.765 1.00 90.00 86 GLU A N 1
ATOM 670 C CA . GLU A 1 86 ? -16.306 -26.413 0.573 1.00 90.00 86 GLU A CA 1
ATOM 671 C C . GLU A 1 86 ? -16.565 -27.470 -0.503 1.00 90.00 86 GLU A C 1
ATOM 673 O O . GLU A 1 86 ? -17.341 -28.393 -0.264 1.00 90.00 86 GLU A O 1
ATOM 678 N N . ALA A 1 87 ? -15.871 -27.409 -1.644 1.00 86.12 87 ALA A N 1
ATOM 679 C CA . ALA A 1 87 ? -15.987 -28.411 -2.703 1.00 86.12 87 ALA A CA 1
ATOM 680 C C . ALA A 1 87 ? -15.554 -29.814 -2.235 1.00 86.12 87 ALA A C 1
ATOM 682 O O . ALA A 1 87 ? -16.222 -30.799 -2.544 1.00 86.12 87 ALA A O 1
ATOM 683 N N . VAL A 1 88 ? -14.476 -29.913 -1.446 1.00 87.50 88 VAL A N 1
ATOM 684 C CA . VAL A 1 88 ? -14.021 -31.179 -0.840 1.00 87.50 88 VAL A CA 1
ATOM 685 C C . VAL A 1 88 ? -15.014 -31.693 0.205 1.00 87.50 88 VAL A C 1
ATOM 687 O O . VAL A 1 88 ? -15.254 -32.896 0.305 1.00 87.50 88 VAL A O 1
ATOM 690 N N . ARG A 1 89 ? -15.611 -30.801 1.001 1.00 84.25 89 ARG A N 1
ATOM 691 C CA . ARG A 1 89 ? -16.654 -31.180 1.960 1.00 84.25 89 ARG A CA 1
ATOM 692 C C . ARG A 1 89 ? -17.897 -31.699 1.239 1.00 84.25 89 ARG A C 1
ATOM 694 O O . ARG A 1 89 ? -18.406 -32.749 1.618 1.00 84.25 89 ARG A O 1
ATOM 70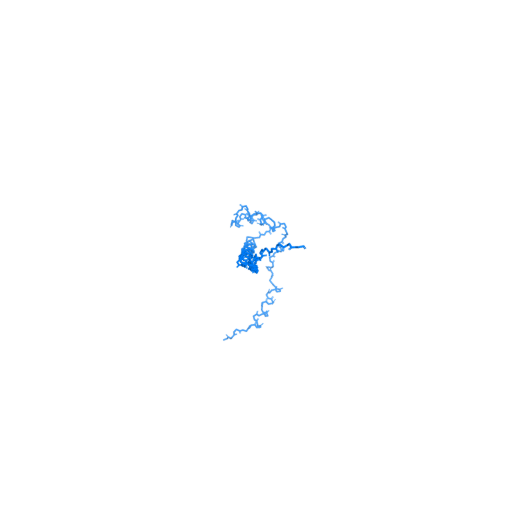1 N N . ALA A 1 90 ? -18.342 -30.993 0.201 1.00 83.12 90 ALA A N 1
ATOM 702 C CA . ALA A 1 90 ? -19.499 -31.364 -0.604 1.00 83.12 90 ALA A CA 1
ATOM 703 C C . ALA A 1 90 ? -19.299 -32.721 -1.297 1.00 83.12 90 ALA A C 1
ATOM 705 O O . ALA A 1 90 ? -20.194 -33.565 -1.253 1.00 83.12 90 ALA A O 1
ATOM 706 N N . SER A 1 91 ? -18.113 -32.975 -1.863 1.00 75.25 91 SER A N 1
ATOM 707 C CA . SER A 1 91 ? -17.806 -34.263 -2.495 1.00 75.25 91 SER A CA 1
ATOM 708 C C . SER A 1 91 ? -17.757 -35.417 -1.492 1.00 75.25 91 SER A C 1
ATOM 710 O O . SER A 1 91 ? -18.258 -36.496 -1.789 1.00 75.25 91 SER A O 1
ATOM 712 N N . ARG A 1 92 ? -17.253 -35.191 -0.270 1.00 66.19 92 ARG A N 1
ATOM 713 C CA . ARG A 1 92 ? -17.270 -36.199 0.805 1.00 66.19 92 ARG A CA 1
ATOM 714 C C . ARG A 1 92 ? -18.679 -36.530 1.293 1.00 66.19 92 ARG A C 1
ATOM 716 O O . ARG A 1 92 ? -18.964 -37.700 1.537 1.00 66.19 92 ARG A O 1
ATOM 723 N N . SER A 1 93 ? -19.562 -35.536 1.406 1.00 67.81 93 SER A N 1
ATOM 724 C CA . SER A 1 93 ? -20.966 -35.760 1.785 1.00 67.81 93 SER A CA 1
ATOM 725 C C . SER A 1 93 ? -21.814 -36.399 0.682 1.00 67.81 93 SER A C 1
ATOM 727 O O . SER A 1 93 ? -22.880 -36.926 0.977 1.00 67.81 93 SER A O 1
ATOM 729 N N . ALA A 1 94 ? -21.354 -36.364 -0.571 1.00 60.28 94 ALA A N 1
ATOM 730 C CA . ALA A 1 94 ? -22.048 -36.950 -1.716 1.00 60.28 94 ALA A CA 1
ATOM 731 C C . ALA A 1 94 ? -21.694 -38.426 -1.963 1.00 60.28 94 ALA A C 1
ATOM 733 O O . ALA A 1 94 ? -22.220 -39.022 -2.897 1.00 60.28 94 ALA A O 1
ATOM 734 N N . THR A 1 95 ? -20.818 -39.023 -1.149 1.00 56.38 95 THR A N 1
ATOM 735 C CA . THR A 1 95 ? -20.535 -40.464 -1.191 1.00 56.38 95 THR A CA 1
ATOM 736 C C . THR A 1 95 ? -21.581 -41.188 -0.342 1.00 56.38 95 THR A C 1
ATOM 738 O O . THR A 1 95 ? -21.465 -41.160 0.887 1.00 56.38 95 THR A O 1
ATOM 741 N N . PRO A 1 96 ? -22.617 -41.821 -0.926 1.00 53.34 96 PRO A N 1
ATOM 742 C CA . PRO A 1 96 ? -23.483 -42.681 -0.143 1.00 53.34 96 PRO A CA 1
ATOM 743 C C . PRO A 1 96 ? -22.633 -43.849 0.356 1.00 53.34 96 PRO A C 1
ATOM 745 O O . PRO A 1 96 ? -22.040 -44.585 -0.432 1.00 53.34 96 PRO A O 1
ATOM 748 N N . VAL A 1 97 ? -22.549 -44.008 1.676 1.00 55.81 97 VAL A N 1
ATOM 749 C CA . VAL A 1 97 ? -22.083 -45.254 2.284 1.00 55.81 97 VAL A CA 1
ATOM 750 C C . VAL A 1 97 ? -23.075 -46.321 1.832 1.00 55.81 97 VAL A C 1
ATOM 752 O O . VAL A 1 97 ? -24.191 -46.387 2.342 1.00 55.81 97 VAL A O 1
ATOM 755 N N . ALA A 1 98 ? -22.707 -47.095 0.810 1.00 53.59 98 ALA A N 1
ATOM 756 C CA . ALA A 1 98 ? -23.470 -48.258 0.397 1.00 53.59 98 ALA A CA 1
ATOM 757 C C . ALA A 1 98 ? -23.499 -49.220 1.589 1.00 53.59 98 ALA A C 1
ATOM 759 O O . ALA A 1 98 ? -22.492 -49.847 1.919 1.00 53.59 98 ALA A O 1
ATOM 760 N N . LEU A 1 99 ? -24.636 -49.267 2.284 1.00 54.84 99 LEU A N 1
ATOM 761 C CA . LEU A 1 99 ? -24.875 -50.231 3.348 1.00 54.84 99 LEU A CA 1
ATOM 762 C C . LEU A 1 99 ? -24.802 -51.628 2.705 1.00 54.84 99 LEU A C 1
ATOM 764 O O . LEU A 1 99 ? -25.563 -51.874 1.765 1.00 54.84 99 LEU A O 1
ATOM 768 N N . PRO A 1 100 ? -23.911 -52.535 3.146 1.00 51.31 100 PRO A N 1
ATOM 769 C CA . PRO A 1 100 ? -23.897 -53.889 2.616 1.00 51.31 100 PRO A CA 1
ATOM 770 C C . PRO A 1 100 ? -25.245 -54.543 2.931 1.00 51.31 100 PRO A C 1
ATOM 772 O O . PRO A 1 100 ? -25.630 -54.679 4.093 1.00 51.31 100 PRO A O 1
ATOM 775 N N . SER A 1 101 ? -25.988 -54.886 1.879 1.00 55.47 101 SER A N 1
ATOM 776 C CA . SER A 1 101 ? -27.277 -55.564 1.968 1.00 55.47 101 SER A CA 1
ATOM 777 C C . SER A 1 101 ? -27.090 -56.882 2.718 1.00 55.47 101 SER A C 1
ATOM 779 O O . SER A 1 101 ? -26.296 -57.725 2.300 1.00 55.47 101 SER A O 1
ATOM 781 N N . GLN A 1 102 ? -27.771 -57.044 3.854 1.00 59.81 102 GLN A N 1
ATOM 782 C CA . GLN A 1 102 ? -27.690 -58.282 4.623 1.00 59.81 102 GLN A CA 1
ATOM 783 C C . GLN A 1 102 ? -28.273 -59.457 3.822 1.00 59.81 102 GLN A C 1
ATOM 785 O O . GLN A 1 102 ? -29.295 -59.282 3.153 1.00 59.81 102 GLN A O 1
ATOM 790 N N . PRO A 1 103 ? -27.660 -60.652 3.887 1.00 54.28 103 PRO A N 1
ATOM 791 C CA . PRO A 1 103 ? -28.200 -61.834 3.236 1.00 54.28 103 PRO A CA 1
ATOM 792 C C . PRO A 1 103 ? -29.495 -62.263 3.934 1.00 54.28 103 PRO A C 1
ATOM 794 O O . PRO A 1 103 ? -29.523 -62.471 5.146 1.00 54.28 103 PRO A O 1
ATOM 797 N N . SER A 1 104 ? -30.571 -62.385 3.159 1.00 56.03 104 SER A N 1
ATOM 798 C CA . SER A 1 104 ? -31.860 -62.896 3.619 1.00 56.03 104 SER A CA 1
ATOM 799 C C . SER A 1 104 ? -31.712 -64.337 4.115 1.00 56.03 104 SER A C 1
ATOM 801 O O . SER A 1 104 ? -31.382 -65.238 3.345 1.00 56.03 104 SER A O 1
ATOM 803 N N . THR A 1 105 ? -31.956 -64.563 5.402 1.00 60.38 105 THR A N 1
ATOM 804 C CA . THR A 1 105 ? -32.077 -65.898 5.993 1.00 60.38 105 THR A CA 1
ATOM 805 C C . THR A 1 105 ? -33.359 -66.572 5.484 1.00 60.38 105 THR A C 1
ATOM 807 O O . THR A 1 105 ? -34.418 -65.942 5.524 1.00 60.38 105 THR A O 1
ATOM 810 N N . PRO A 1 106 ? -33.313 -67.831 5.009 1.00 63.09 106 PRO A N 1
ATOM 811 C CA . PRO A 1 106 ? -34.518 -68.544 4.597 1.00 63.09 106 PRO A CA 1
ATOM 812 C C . PRO A 1 106 ? -35.377 -68.938 5.815 1.00 63.09 106 PRO A C 1
ATOM 814 O O . PRO A 1 106 ? -34.843 -69.097 6.919 1.00 63.09 106 PRO A O 1
ATOM 817 N N . PRO A 1 107 ? -36.704 -69.093 5.638 1.00 60.56 107 PRO A N 1
ATOM 818 C CA . PRO A 1 107 ? -37.611 -69.439 6.723 1.00 60.56 107 PRO A CA 1
ATOM 819 C C . PRO A 1 107 ? -37.339 -70.860 7.224 1.00 60.56 107 PRO A C 1
ATOM 821 O O . PRO A 1 107 ? -37.148 -71.798 6.451 1.00 60.56 107 PRO A O 1
ATOM 824 N N . ARG A 1 108 ? -37.312 -70.987 8.550 1.00 55.97 108 ARG A N 1
ATOM 825 C CA . ARG A 1 108 ? -37.163 -72.234 9.299 1.00 55.97 108 ARG A CA 1
ATOM 826 C C . ARG A 1 108 ? -38.362 -73.136 8.998 1.00 55.97 108 ARG A C 1
ATOM 828 O O . ARG A 1 108 ? -39.487 -72.758 9.309 1.00 55.97 108 ARG A O 1
ATOM 835 N N . ALA A 1 109 ? -38.110 -74.291 8.387 1.00 57.16 109 ALA A N 1
ATOM 836 C CA . ALA A 1 109 ? -39.100 -75.353 8.298 1.00 57.16 109 ALA A CA 1
ATOM 837 C C . ALA A 1 109 ? -39.340 -75.903 9.711 1.00 57.16 109 ALA A C 1
ATOM 839 O O . ALA A 1 109 ? -38.418 -76.393 10.366 1.00 57.16 109 ALA A O 1
ATOM 840 N N . ASP A 1 110 ? -40.567 -75.717 10.184 1.00 63.88 110 ASP A N 1
ATOM 841 C CA . ASP A 1 110 ? -41.187 -76.561 11.194 1.00 63.88 110 ASP A CA 1
ATOM 842 C C . ASP A 1 110 ? -41.324 -77.965 10.602 1.00 63.88 110 ASP A C 1
ATOM 844 O O . ASP A 1 110 ? -41.970 -78.121 9.570 1.00 63.88 110 ASP A O 1
ATOM 848 N N . ASP A 1 111 ? -40.761 -78.965 11.271 1.00 54.47 111 ASP A N 1
ATOM 849 C CA . ASP A 1 111 ? -41.264 -80.333 11.205 1.00 54.47 111 ASP A CA 1
ATOM 850 C C . ASP A 1 111 ? -41.467 -80.790 12.647 1.00 54.47 111 ASP A C 1
ATOM 852 O O . ASP A 1 111 ? -40.524 -81.002 13.415 1.00 54.47 111 ASP A O 1
ATOM 856 N N . GLY A 1 112 ? -42.739 -80.825 13.032 1.00 53.91 112 GLY A N 1
ATOM 857 C CA . GLY A 1 112 ? -43.198 -81.339 14.306 1.00 53.91 112 GLY A CA 1
ATOM 858 C C . GLY A 1 112 ? -43.423 -82.852 14.285 1.00 53.91 112 GLY A C 1
ATOM 859 O O . GLY A 1 112 ? -43.527 -83.467 13.227 1.00 53.91 112 GLY A O 1
ATOM 860 N N . ALA A 1 113 ? -43.623 -83.371 15.504 1.00 54.44 113 ALA A N 1
ATOM 861 C CA . ALA A 1 113 ? -44.179 -84.683 15.869 1.00 54.44 113 ALA A CA 1
ATOM 862 C C . ALA A 1 113 ? -43.283 -85.908 15.535 1.00 54.44 113 ALA A C 1
ATOM 864 O O . ALA A 1 113 ? -42.532 -85.905 14.575 1.00 54.44 113 ALA A O 1
ATOM 865 N N . ASN A 1 114 ? -43.265 -87.013 16.282 1.00 53.47 114 ASN A N 1
ATOM 866 C CA . ASN A 1 114 ? -44.292 -87.590 17.136 1.00 53.47 114 ASN A CA 1
ATOM 867 C C . ASN A 1 114 ? -43.696 -88.735 17.994 1.00 53.47 114 ASN A C 1
ATOM 869 O O . ASN A 1 114 ? -42.800 -89.432 17.529 1.00 53.47 114 ASN A O 1
ATOM 873 N N . ASP A 1 115 ? -44.241 -88.912 19.200 1.00 52.12 115 ASP A N 1
ATOM 874 C CA . ASP A 1 115 ? -44.427 -90.132 20.013 1.00 52.12 115 ASP A CA 1
ATOM 875 C C . ASP A 1 115 ? -43.412 -91.302 20.013 1.00 52.12 115 ASP A C 1
ATOM 877 O O . ASP A 1 115 ? -43.282 -92.058 19.057 1.00 52.12 115 ASP A O 1
ATOM 881 N N . GLY A 1 116 ? -42.853 -91.559 21.204 1.00 53.31 116 GLY A N 1
ATOM 882 C CA . GLY A 1 116 ? -43.282 -92.689 22.048 1.00 53.31 116 GLY A CA 1
ATOM 883 C C . GLY A 1 116 ? -42.846 -94.120 21.693 1.00 53.31 116 GLY A C 1
ATOM 884 O O . GLY A 1 116 ? -43.471 -94.764 20.857 1.00 53.31 116 GLY A O 1
ATOM 885 N N . ALA A 1 117 ? -41.892 -94.653 22.469 1.00 51.56 117 ALA A N 1
ATOM 886 C CA . ALA A 1 117 ? -41.926 -95.976 23.124 1.00 51.56 117 ALA A CA 1
ATOM 887 C C . ALA A 1 117 ? -40.763 -96.099 24.123 1.00 51.56 117 ALA A C 1
ATOM 889 O O . ALA A 1 117 ? -39.618 -95.783 23.728 1.00 51.56 117 ALA A O 1
#

Organism: Chrysotila carterae (NCBI:txid13221)

Radius of gyration: 36.06 Å; chains: 1; bounding box: 67×109×60 Å